Protein AF-A0A7N0V3J0-F1 (afdb_monomer)

InterPro domains:
  IPR001005 SANT/Myb domain [PF00249] (17-64)
  IPR001005 SANT/Myb domain [PS50090] (10-66)
  IPR001005 SANT/Myb domain [SM00717] (14-68)
  IPR001005 SANT/Myb domain [cd00167] (17-66)
  IPR009057 Homedomain-like superfamily [SSF46689] (18-73)
  IPR044636 Transcription factor RADIALIS-like [PTHR43952] (4-89)

Foldseek 3Di:
DDDDDPDPPPPPPPPVDQDPVLVVQLVVLCVVCVPPDPVVSLVSSCVSSPVPDDSVRSVVVVVVVVVVVVCVVVVVDDDPPPPPPPDDDDDPPDDDDDDDPDDDDYDD

Organism: Kalanchoe fedtschenkoi (NCBI:txid63787)

Solvent-accessible surface area (backbone atoms only — not comparable to full-atom values): 7380 Å² total; per-residue (Å²): 136,82,88,81,82,84,75,79,79,76,69,77,74,82,73,80,76,77,48,74,69,56,47,51,47,49,54,54,34,48,70,74,37,66,91,47,60,73,80,60,28,44,57,55,36,32,60,71,58,62,72,80,55,52,58,68,58,53,52,51,52,50,50,52,52,51,53,51,51,51,34,52,76,69,62,73,49,86,73,76,89,71,78,73,77,86,74,81,90,87,87,87,83,81,79,76,83,90,80,78,92,78,85,82,82,86,90,134

pLDDT: mean 73.41, std 17.58, range [37.44, 93.0]

Mean predicted aligned error: 16.68 Å

Nearest PDB structures (foldseek):
  6sgb-assembly1_FI  TM=2.437E-01  e=9.526E+00  Trypanosoma brucei brucei
  2l3y-assembly1_A  TM=2.112E-01  e=8.946E+00  Mus musculus

Secondary structure (DSSP, 8-state):
----------------PPPHHHHHHHHHHHHHHTTS-HHHHHHHHHHHHTSSS-HHHHHHHHHHHHHHHHHHHTT-S----------S------PPP-----------

Sequence (108 aa):
MSSSNNSNSATPSRTTTWTREEDKRFEEALALYIDQDPSTRWDNVVRQMGESKTVEEVIHHYQLLVDDVNNIEAGRISLPDYVDDDTDEALSTSSPPSNSNDKCRGGK

Radius of gyration: 30.21 Å; Cα contacts (8 Å, |Δi|>4): 34; chains: 1; bounding box: 75×40×93 Å

Structure (m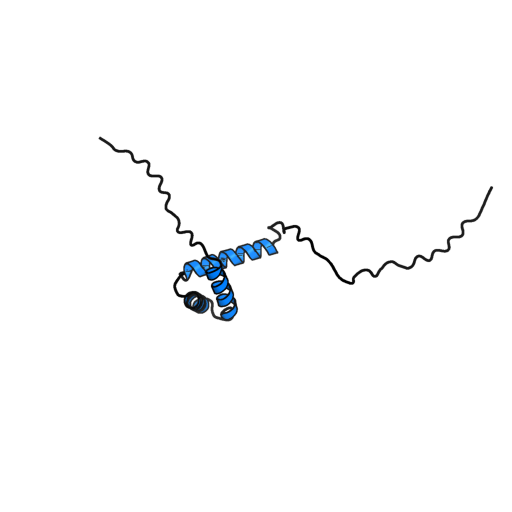mCIF, N/CA/C/O backbone):
data_AF-A0A7N0V3J0-F1
#
_entry.id   AF-A0A7N0V3J0-F1
#
loop_
_atom_site.group_PDB
_atom_site.id
_atom_site.type_symbol
_atom_site.label_atom_id
_atom_site.label_alt_id
_atom_site.label_comp_id
_atom_site.label_asym_id
_atom_site.label_entity_id
_atom_site.label_seq_id
_atom_site.pdbx_PDB_ins_code
_atom_site.Cartn_x
_atom_site.Cartn_y
_atom_site.Cartn_z
_atom_site.occupancy
_atom_site.B_iso_or_equiv
_atom_site.auth_seq_id
_atom_site.auth_comp_id
_atom_site.auth_asym_id
_atom_site.auth_atom_id
_atom_site.pdbx_PDB_model_num
ATOM 1 N N . MET A 1 1 ? -51.470 12.850 16.958 1.00 37.59 1 MET A N 1
ATOM 2 C CA . MET A 1 1 ? -51.262 11.613 16.182 1.00 37.59 1 MET A CA 1
ATOM 3 C C . MET A 1 1 ? -50.211 11.903 15.128 1.00 37.59 1 MET A C 1
ATOM 5 O O . MET A 1 1 ? -50.373 12.865 14.395 1.00 37.59 1 MET A O 1
ATOM 9 N N . SER A 1 2 ? -49.155 11.091 15.148 1.00 37.44 2 SER A N 1
ATOM 10 C CA . SER A 1 2 ? -48.131 10.879 14.115 1.00 37.44 2 SER A CA 1
ATOM 11 C C . S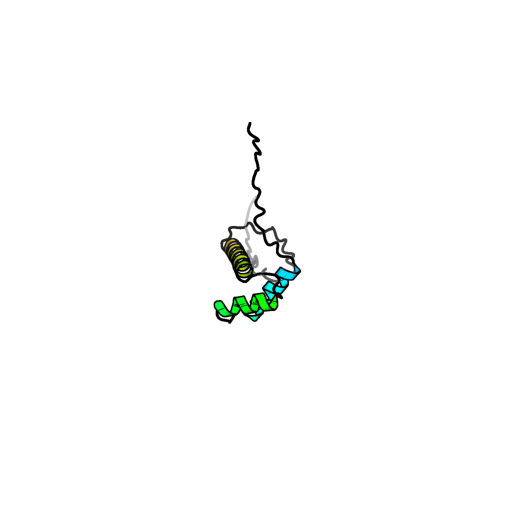ER A 1 2 ? -47.185 12.030 13.752 1.00 37.44 2 SER A C 1
ATOM 13 O O . SER A 1 2 ? -47.478 12.885 12.923 1.00 37.44 2 SER A O 1
ATOM 15 N N . SER A 1 3 ? -45.989 11.951 14.338 1.00 41.44 3 SER A N 1
ATOM 16 C CA . SER A 1 3 ? -44.735 12.459 13.785 1.00 41.44 3 SER A CA 1
ATOM 17 C C . SER A 1 3 ? -44.384 11.692 12.506 1.00 41.44 3 SER A C 1
ATOM 19 O O . SER A 1 3 ? -44.435 10.464 12.513 1.00 41.44 3 SER A O 1
ATOM 21 N N . SER A 1 4 ? -43.943 12.386 11.459 1.00 47.84 4 SER A N 1
ATOM 22 C CA . SER A 1 4 ? -43.255 11.761 10.324 1.00 47.84 4 SER A CA 1
ATOM 23 C C . SER A 1 4 ? -41.910 12.451 10.136 1.00 47.84 4 SER A C 1
ATOM 25 O O . SER A 1 4 ? -41.799 13.450 9.431 1.00 47.84 4 SER A O 1
ATOM 27 N N . ASN A 1 5 ? -40.889 11.924 10.812 1.00 59.34 5 ASN A N 1
ATOM 28 C CA . ASN A 1 5 ? -39.498 12.248 10.526 1.00 59.34 5 ASN A CA 1
ATOM 29 C C . ASN A 1 5 ? -39.095 11.490 9.260 1.00 59.34 5 ASN A C 1
ATOM 31 O O . ASN A 1 5 ? -38.952 10.269 9.289 1.00 59.34 5 ASN A O 1
ATOM 35 N N . ASN A 1 6 ? -38.903 12.207 8.154 1.00 62.19 6 ASN A N 1
ATOM 36 C CA . ASN A 1 6 ? -38.186 11.673 7.002 1.00 62.19 6 ASN A CA 1
ATOM 37 C C . ASN A 1 6 ? -36.682 11.735 7.298 1.00 62.19 6 ASN A C 1
ATOM 39 O O . ASN A 1 6 ? -35.990 12.675 6.907 1.00 62.19 6 ASN A O 1
ATOM 43 N N . SER A 1 7 ? -36.189 10.768 8.066 1.00 52.97 7 SER A N 1
ATOM 44 C CA . SER A 1 7 ? -34.759 10.584 8.285 1.00 52.97 7 SER A CA 1
ATOM 45 C C . SER A 1 7 ? -34.170 9.896 7.056 1.00 52.97 7 SER A C 1
ATOM 47 O O . SER A 1 7 ? -34.173 8.671 6.964 1.00 52.97 7 SER A O 1
ATOM 49 N N . ASN A 1 8 ? -33.651 10.687 6.112 1.00 58.09 8 ASN A N 1
ATOM 50 C CA . ASN A 1 8 ? -32.630 10.205 5.186 1.00 58.09 8 ASN A CA 1
ATOM 51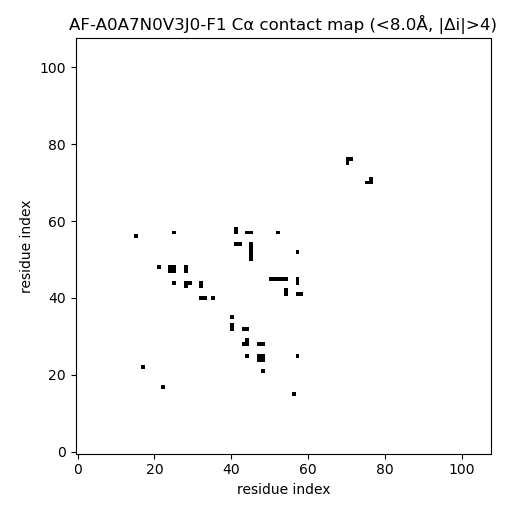 C C . ASN A 1 8 ? -31.445 9.730 6.038 1.00 58.09 8 ASN A C 1
ATOM 53 O O . ASN A 1 8 ? -30.640 10.540 6.496 1.00 58.09 8 ASN A O 1
ATOM 57 N N . SER A 1 9 ? -31.367 8.423 6.286 1.00 49.34 9 SER A N 1
ATOM 58 C CA . SER A 1 9 ? -30.184 7.769 6.838 1.00 49.34 9 SER A CA 1
ATOM 59 C C . SER A 1 9 ? -29.047 7.881 5.826 1.00 49.34 9 SER A C 1
ATOM 61 O O . SER A 1 9 ? -28.774 6.954 5.072 1.00 49.34 9 SER A O 1
ATOM 63 N N . ALA A 1 10 ? -28.364 9.024 5.811 1.00 55.00 10 ALA A N 1
ATOM 64 C CA . ALA A 1 10 ? -26.973 9.071 5.405 1.00 55.00 10 ALA A CA 1
ATOM 65 C C . ALA A 1 10 ? -26.189 8.362 6.512 1.00 55.00 10 ALA A C 1
ATOM 67 O O . ALA A 1 10 ? -25.698 8.984 7.450 1.00 55.00 10 ALA A O 1
ATOM 68 N N . THR A 1 11 ? -26.144 7.032 6.452 1.00 53.31 11 THR A N 1
ATOM 69 C CA . THR A 1 11 ? -25.093 6.296 7.141 1.00 53.31 11 THR A CA 1
ATOM 70 C C . THR A 1 11 ? -23.785 6.815 6.555 1.00 53.31 11 THR A C 1
ATOM 72 O O . THR A 1 11 ? -23.591 6.649 5.347 1.00 53.31 11 THR A O 1
ATOM 75 N N . PRO A 1 12 ? -22.892 7.458 7.325 1.00 52.66 12 PRO A N 1
ATOM 76 C CA . PRO A 1 12 ? -21.537 7.617 6.850 1.00 52.66 12 PRO A CA 1
ATOM 77 C C . PRO A 1 12 ? -20.994 6.194 6.745 1.00 52.66 12 PRO A C 1
ATOM 79 O O . PRO A 1 12 ? -20.661 5.569 7.752 1.00 52.66 12 PRO A O 1
ATOM 82 N N . SER A 1 13 ? -20.953 5.640 5.531 1.00 53.91 13 SER A N 1
ATOM 83 C CA . SER A 1 13 ? -19.955 4.626 5.225 1.00 53.91 13 SER A CA 1
ATOM 84 C C . SER A 1 13 ? -18.658 5.236 5.731 1.00 53.91 13 SER A C 1
ATOM 86 O O . SER A 1 13 ? -18.293 6.316 5.263 1.00 53.91 13 SER A O 1
ATOM 88 N N . ARG A 1 14 ? -18.052 4.651 6.769 1.00 57.78 14 ARG A N 1
ATOM 89 C CA . ARG A 1 14 ? -16.730 5.053 7.250 1.00 57.78 14 ARG A CA 1
ATOM 90 C C . ARG A 1 14 ? -15.787 4.784 6.083 1.00 57.78 14 ARG A C 1
ATOM 92 O O . ARG A 1 14 ? -15.220 3.708 5.980 1.00 57.78 14 ARG A O 1
ATOM 99 N N . THR A 1 15 ? -15.727 5.711 5.133 1.00 61.19 15 THR A N 1
ATOM 100 C CA . THR A 1 15 ? -14.709 5.747 4.104 1.00 61.19 15 THR A CA 1
ATOM 101 C C . THR A 1 15 ? -13.451 6.024 4.893 1.00 61.19 15 THR A C 1
ATOM 103 O O . THR A 1 15 ? -13.236 7.146 5.353 1.00 61.19 15 THR A O 1
ATOM 106 N N . THR A 1 16 ? -12.707 4.968 5.188 1.00 67.56 16 THR A N 1
ATOM 107 C CA . THR A 1 16 ? -11.413 5.080 5.835 1.00 67.56 16 THR A CA 1
ATOM 108 C C . THR A 1 16 ? -10.507 5.804 4.857 1.00 67.56 16 THR A C 1
ATOM 110 O O . THR A 1 16 ? -9.974 5.222 3.918 1.00 67.56 16 THR A O 1
ATOM 113 N N . THR A 1 17 ? -10.425 7.120 5.023 1.00 81.12 17 THR A N 1
ATOM 114 C CA . THR A 1 17 ? -9.527 7.967 4.253 1.00 81.12 17 THR A CA 1
ATOM 115 C C . THR A 1 17 ? -8.105 7.613 4.663 1.00 81.12 17 THR A C 1
ATOM 117 O O . THR A 1 17 ? -7.783 7.618 5.854 1.00 81.12 17 THR A O 1
ATOM 120 N N . TRP A 1 18 ? -7.276 7.278 3.683 1.00 87.19 18 TRP A N 1
ATOM 121 C CA . TRP A 1 18 ? -5.852 7.049 3.870 1.00 87.19 18 TRP A CA 1
ATOM 122 C C . TRP A 1 18 ? -5.124 8.386 3.819 1.00 87.19 18 TRP A C 1
ATOM 124 O O . TRP A 1 18 ? -5.282 9.145 2.860 1.00 87.19 18 TRP A O 1
ATOM 134 N N . THR A 1 19 ? -4.362 8.715 4.863 1.00 89.81 19 THR A N 1
ATOM 135 C CA . THR A 1 19 ? -3.453 9.865 4.790 1.00 89.81 19 THR A CA 1
ATOM 136 C C . THR A 1 19 ? -2.212 9.497 3.988 1.00 89.81 19 THR A C 1
ATOM 138 O O . THR A 1 19 ? -1.864 8.325 3.849 1.00 89.81 19 THR A O 1
ATOM 141 N N . ARG A 1 20 ? -1.494 10.507 3.494 1.00 89.31 20 ARG A N 1
ATOM 142 C CA . ARG A 1 20 ? -0.254 10.294 2.739 1.00 89.31 20 ARG A CA 1
ATOM 143 C C . ARG A 1 20 ? 0.808 9.555 3.561 1.00 89.31 20 ARG A C 1
ATOM 145 O O . ARG A 1 20 ? 1.598 8.793 3.018 1.00 89.31 20 ARG A O 1
ATOM 152 N N . GLU A 1 21 ? 0.842 9.788 4.869 1.00 90.75 21 GLU A N 1
ATOM 153 C CA . GLU A 1 21 ? 1.755 9.110 5.788 1.00 90.75 21 GLU A CA 1
ATOM 154 C C . GLU A 1 21 ? 1.360 7.647 6.017 1.00 90.75 21 GLU A C 1
ATOM 156 O O . GLU A 1 21 ? 2.242 6.796 6.121 1.00 90.75 21 GLU A O 1
ATOM 161 N N . GLU A 1 22 ? 0.059 7.350 6.104 1.00 90.94 22 GLU A N 1
ATOM 162 C CA . GLU A 1 22 ? -0.447 5.975 6.207 1.00 90.94 22 GLU A CA 1
ATOM 163 C C . GLU A 1 22 ? -0.155 5.188 4.930 1.00 90.94 22 GLU A C 1
ATOM 165 O O . GLU A 1 22 ? 0.357 4.074 5.006 1.00 90.94 22 GLU A O 1
ATOM 170 N N . ASP A 1 23 ? -0.426 5.798 3.777 1.00 90.88 23 ASP A N 1
ATOM 171 C CA . ASP A 1 23 ? -0.210 5.217 2.454 1.00 90.88 23 ASP A CA 1
ATOM 172 C C . ASP A 1 23 ? 1.274 4.908 2.222 1.00 90.88 23 ASP A C 1
ATOM 174 O O . ASP A 1 23 ? 1.645 3.774 1.927 1.00 90.88 23 ASP A O 1
ATOM 178 N N . LYS A 1 24 ? 2.154 5.865 2.543 1.00 91.56 24 LYS A N 1
ATOM 179 C CA . LYS A 1 24 ? 3.605 5.658 2.489 1.00 91.56 24 LYS A CA 1
ATOM 180 C C . LYS A 1 24 ? 4.066 4.488 3.366 1.00 91.56 24 LYS A C 1
ATOM 182 O O . LYS A 1 24 ? 4.868 3.667 2.929 1.00 91.56 24 LYS A O 1
ATOM 187 N N . ARG A 1 25 ? 3.589 4.397 4.613 1.00 92.62 25 ARG A N 1
ATOM 188 C CA . ARG A 1 25 ? 3.955 3.282 5.510 1.00 92.62 25 ARG A CA 1
ATOM 189 C C . ARG A 1 25 ? 3.434 1.944 5.001 1.00 92.62 25 ARG A C 1
ATOM 191 O O . ARG A 1 25 ? 4.084 0.924 5.211 1.00 92.62 25 ARG A O 1
ATOM 198 N N . PHE A 1 26 ? 2.268 1.945 4.370 1.00 92.19 26 PHE A N 1
ATOM 199 C CA . PHE A 1 26 ? 1.702 0.762 3.743 1.00 92.19 26 PHE A CA 1
ATOM 200 C C . PHE A 1 26 ? 2.539 0.297 2.550 1.00 92.19 26 PHE A C 1
ATOM 202 O O . PHE A 1 26 ? 2.889 -0.880 2.505 1.00 92.19 26 PHE A O 1
ATOM 209 N N . GLU A 1 27 ? 2.949 1.196 1.653 1.00 92.69 27 GLU A N 1
ATOM 210 C CA . GLU A 1 27 ? 3.855 0.871 0.543 1.00 92.69 27 GLU A CA 1
ATOM 211 C C . GLU A 1 27 ? 5.201 0.320 1.041 1.00 92.69 27 GLU A C 1
ATOM 213 O O . GLU A 1 27 ? 5.668 -0.719 0.569 1.00 92.69 27 GLU A O 1
ATOM 218 N N . GLU A 1 28 ? 5.799 0.965 2.049 1.00 92.94 28 GLU A N 1
ATOM 219 C CA . GLU A 1 28 ? 7.030 0.489 2.691 1.00 92.94 28 GLU A CA 1
ATOM 220 C C . GLU A 1 28 ? 6.843 -0.916 3.289 1.00 92.94 28 GLU A C 1
ATOM 222 O O . GLU A 1 28 ? 7.690 -1.792 3.112 1.00 92.94 28 GLU A O 1
ATOM 227 N N . ALA A 1 29 ? 5.721 -1.164 3.969 1.00 93.00 29 ALA A N 1
ATOM 228 C CA . ALA A 1 29 ? 5.414 -2.471 4.539 1.00 93.00 29 ALA A CA 1
ATOM 229 C C . ALA A 1 29 ? 5.199 -3.542 3.457 1.00 93.00 29 ALA A C 1
ATOM 231 O O . ALA A 1 29 ? 5.677 -4.667 3.609 1.00 93.00 29 ALA A O 1
ATOM 232 N N . LEU A 1 30 ? 4.524 -3.210 2.353 1.00 92.19 30 LEU A N 1
ATOM 233 C CA . LEU A 1 30 ? 4.363 -4.118 1.218 1.00 92.19 30 LEU A CA 1
ATOM 234 C C . LEU A 1 30 ? 5.714 -4.505 0.614 1.00 92.19 30 LEU A C 1
ATOM 236 O O . LEU A 1 30 ? 5.930 -5.685 0.346 1.00 92.19 30 LEU A O 1
ATOM 240 N N . ALA A 1 31 ? 6.630 -3.546 0.458 1.00 91.00 31 ALA A N 1
ATOM 241 C CA . ALA A 1 31 ? 7.968 -3.802 -0.067 1.00 91.00 31 ALA A CA 1
ATOM 242 C C . ALA A 1 31 ? 8.784 -4.751 0.831 1.00 91.00 31 ALA A C 1
ATOM 244 O O . ALA A 1 31 ? 9.547 -5.573 0.330 1.00 91.00 31 ALA A O 1
ATOM 245 N N . LEU A 1 32 ? 8.606 -4.672 2.153 1.00 92.00 32 LEU A N 1
ATOM 246 C CA . LEU A 1 32 ? 9.314 -5.524 3.115 1.00 92.00 32 LEU A CA 1
ATOM 247 C C . LEU A 1 32 ? 8.765 -6.954 3.190 1.00 92.00 32 LEU A C 1
ATOM 249 O O . LEU A 1 32 ? 9.515 -7.883 3.488 1.00 92.00 32 LEU A O 1
ATOM 253 N N . TYR A 1 33 ? 7.461 -7.135 2.968 1.00 91.44 33 TYR A N 1
ATOM 254 C CA . TYR A 1 33 ? 6.769 -8.404 3.211 1.00 91.44 33 TYR A CA 1
ATOM 255 C C . TYR A 1 33 ? 6.211 -9.059 1.938 1.00 91.44 33 TYR A C 1
ATOM 257 O O . TYR A 1 33 ? 5.350 -9.934 2.032 1.00 91.44 33 TYR A O 1
ATOM 265 N N . ILE A 1 34 ? 6.688 -8.667 0.752 1.00 87.38 34 ILE A N 1
ATOM 266 C CA . ILE A 1 34 ? 6.177 -9.178 -0.530 1.00 87.38 34 ILE A CA 1
ATOM 267 C C . ILE A 1 34 ? 6.374 -10.693 -0.703 1.00 87.38 34 ILE A C 1
ATOM 269 O O . ILE A 1 34 ? 5.487 -11.352 -1.239 1.00 87.38 34 ILE A O 1
ATOM 273 N N . ASP A 1 35 ? 7.473 -11.239 -0.174 1.00 88.38 35 ASP A N 1
ATOM 274 C CA . ASP A 1 35 ? 7.841 -12.659 -0.283 1.00 88.38 35 ASP A CA 1
ATOM 275 C C . ASP A 1 35 ? 7.196 -13.552 0.794 1.00 88.38 35 ASP A C 1
ATOM 277 O O . ASP A 1 35 ? 7.440 -14.759 0.837 1.00 88.38 35 ASP A O 1
ATOM 281 N N . GLN A 1 36 ? 6.407 -12.979 1.708 1.00 89.94 36 GLN A N 1
ATOM 282 C CA . GLN A 1 36 ? 5.764 -13.738 2.781 1.00 89.94 36 GLN A CA 1
ATOM 283 C C . GLN A 1 36 ? 4.422 -14.329 2.354 1.00 89.94 36 GLN A C 1
ATOM 285 O O . GLN A 1 36 ? 3.715 -13.778 1.509 1.00 89.94 36 GLN A O 1
ATOM 290 N N . ASP A 1 37 ? 4.028 -15.413 3.025 1.00 89.69 37 ASP A N 1
ATOM 291 C CA . ASP A 1 37 ? 2.706 -16.003 2.850 1.00 89.69 37 ASP A CA 1
ATOM 292 C C . ASP A 1 37 ? 1.590 -14.965 3.066 1.00 89.69 37 ASP A C 1
ATOM 294 O O . ASP A 1 37 ? 1.647 -14.191 4.031 1.00 89.69 37 ASP A O 1
ATOM 298 N N . PRO A 1 38 ? 0.530 -14.970 2.234 1.00 79.81 38 PRO A N 1
ATOM 299 C CA . PRO A 1 38 ? -0.505 -13.938 2.255 1.00 79.81 38 PRO A CA 1
ATOM 300 C C . PRO A 1 38 ? -1.151 -13.749 3.629 1.00 79.81 38 PRO A C 1
ATOM 302 O O . PRO A 1 38 ? -1.406 -12.622 4.036 1.00 79.81 38 PRO A O 1
ATOM 305 N N . SER A 1 39 ? -1.388 -14.836 4.370 1.00 82.06 39 SER A N 1
ATOM 306 C CA . SER A 1 39 ? -2.001 -14.777 5.702 1.00 82.06 39 SER A CA 1
ATOM 307 C C . SER A 1 39 ? -1.125 -14.066 6.732 1.00 82.06 39 SER A C 1
ATOM 309 O O . SER A 1 39 ? -1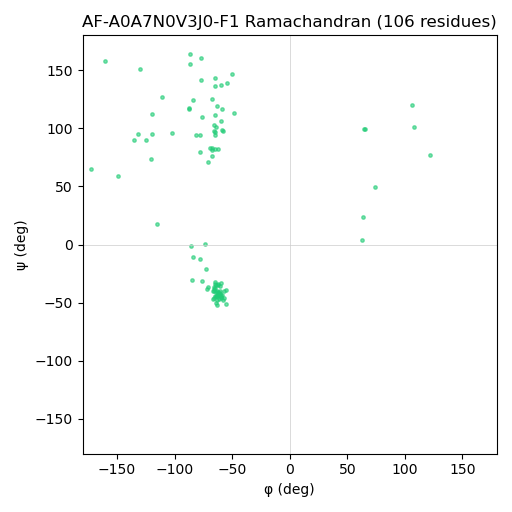.636 -13.332 7.568 1.00 82.06 39 SER A O 1
ATOM 311 N N . THR A 1 40 ? 0.191 -14.273 6.677 1.00 87.56 40 THR A N 1
ATOM 312 C CA . THR A 1 40 ? 1.148 -13.696 7.633 1.00 87.56 40 THR A CA 1
ATOM 313 C C . THR A 1 40 ? 1.567 -12.288 7.219 1.00 87.56 40 THR A C 1
ATOM 315 O O . THR A 1 40 ? 1.804 -11.433 8.074 1.00 87.56 40 THR A O 1
ATOM 318 N N . ARG A 1 41 ? 1.593 -12.020 5.909 1.00 92.81 41 ARG A N 1
ATOM 319 C CA . ARG A 1 41 ? 1.916 -10.714 5.336 1.00 92.81 41 ARG A CA 1
ATOM 320 C C . ARG A 1 41 ? 1.017 -9.614 5.888 1.00 92.81 41 ARG A C 1
ATOM 322 O O . ARG A 1 41 ? 1.522 -8.597 6.351 1.00 92.81 41 ARG A O 1
ATOM 329 N N . TRP A 1 42 ? -0.301 -9.807 5.850 1.00 91.19 42 TRP A N 1
ATOM 330 C CA . TRP A 1 42 ? -1.245 -8.756 6.242 1.00 91.19 42 TRP A CA 1
ATOM 331 C C . TRP A 1 42 ? -1.149 -8.375 7.715 1.00 91.19 42 TRP A C 1
ATOM 333 O O . TRP A 1 42 ? -1.218 -7.194 8.048 1.00 91.19 42 TRP A O 1
ATOM 343 N N . ASP A 1 43 ? -0.913 -9.359 8.576 1.00 91.19 43 ASP A N 1
ATOM 344 C CA . ASP A 1 43 ? -0.714 -9.142 10.007 1.00 91.19 43 ASP A CA 1
ATOM 345 C C . ASP A 1 43 ? 0.547 -8.295 10.265 1.00 91.19 43 ASP A C 1
ATOM 347 O O . ASP A 1 43 ? 0.520 -7.295 10.985 1.00 91.19 43 ASP A O 1
ATOM 351 N N . ASN A 1 44 ? 1.643 -8.613 9.566 1.00 90.88 44 ASN A N 1
ATOM 352 C CA . ASN A 1 44 ? 2.886 -7.844 9.633 1.00 90.88 44 ASN A CA 1
ATOM 353 C C . ASN A 1 44 ? 2.743 -6.419 9.074 1.00 90.88 44 ASN A C 1
ATOM 355 O O . ASN A 1 44 ? 3.331 -5.491 9.635 1.00 90.88 44 ASN A O 1
ATOM 359 N N . VAL A 1 45 ? 1.950 -6.227 8.014 1.00 91.25 45 VAL A N 1
ATOM 360 C CA . VAL A 1 45 ? 1.655 -4.898 7.451 1.00 91.25 45 VAL A CA 1
ATOM 361 C C . VAL A 1 45 ? 0.885 -4.044 8.459 1.00 91.25 45 VAL A C 1
ATOM 363 O O . VAL A 1 45 ? 1.319 -2.935 8.766 1.00 91.25 45 VAL A O 1
ATOM 366 N N . VAL A 1 46 ? -0.196 -4.564 9.049 1.00 91.12 46 VAL A N 1
ATOM 367 C CA . VAL A 1 46 ? -0.965 -3.840 10.080 1.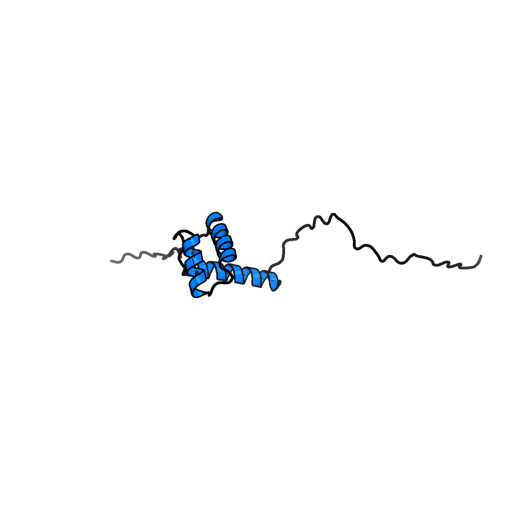00 91.12 46 VAL A CA 1
ATOM 368 C C . VAL A 1 46 ? -0.096 -3.509 11.293 1.00 91.12 46 VAL A C 1
ATOM 370 O O . VAL A 1 46 ? -0.156 -2.395 11.823 1.00 91.12 46 VAL A O 1
ATOM 373 N N . ARG A 1 47 ? 0.775 -4.438 11.703 1.00 90.31 47 ARG A N 1
ATOM 374 C CA . ARG A 1 47 ? 1.722 -4.207 12.798 1.00 90.31 47 ARG A CA 1
ATOM 375 C C . ARG A 1 47 ? 2.709 -3.084 12.478 1.00 90.31 47 ARG A C 1
ATOM 377 O O . ARG A 1 47 ? 2.974 -2.253 13.342 1.00 90.31 47 ARG A O 1
ATOM 384 N N . GLN A 1 48 ? 3.220 -3.026 11.248 1.00 89.44 48 GLN A N 1
ATOM 385 C CA . GLN A 1 48 ? 4.107 -1.950 10.794 1.00 89.44 48 GLN A CA 1
ATOM 386 C C . GLN A 1 48 ? 3.394 -0.588 10.762 1.00 89.44 48 GLN A C 1
ATOM 388 O O . GLN A 1 48 ? 4.007 0.445 11.026 1.00 89.44 48 GLN A O 1
ATOM 393 N N . MET A 1 49 ? 2.091 -0.585 10.479 1.00 86.31 49 MET A N 1
ATOM 394 C CA . MET A 1 49 ? 1.259 0.618 10.461 1.00 86.31 49 MET A CA 1
ATOM 395 C C . MET A 1 49 ? 0.850 1.127 11.854 1.00 86.31 49 MET A C 1
ATOM 397 O O . MET A 1 49 ? 0.373 2.257 11.964 1.00 86.31 49 MET A O 1
ATOM 401 N N . GLY A 1 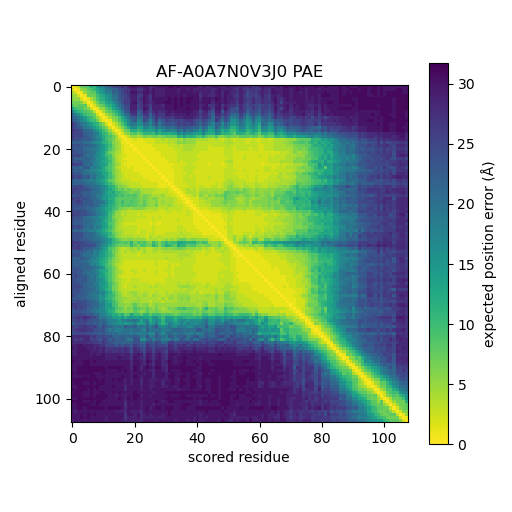50 ? 1.052 0.338 12.914 1.00 80.00 50 GLY A N 1
ATOM 402 C CA . GLY A 1 50 ? 0.806 0.756 14.297 1.00 80.00 50 GLY A CA 1
ATOM 403 C C . GLY A 1 50 ? -0.676 0.831 14.678 1.00 80.00 50 GLY A C 1
ATOM 404 O O . GLY A 1 50 ? -1.111 1.849 15.209 1.00 80.00 50 GLY A O 1
ATOM 405 N N . GLU A 1 51 ? -1.451 -0.222 14.382 1.00 73.38 51 GLU A N 1
ATOM 406 C CA . GLU A 1 51 ? -2.864 -0.421 14.797 1.00 73.38 51 GLU A CA 1
ATOM 407 C C . GLU A 1 51 ? -3.887 0.612 14.281 1.00 73.38 51 GLU A C 1
ATOM 409 O O . GLU A 1 51 ? -5.068 0.540 14.613 1.00 73.38 51 GLU A O 1
ATOM 414 N N . SER A 1 52 ? -3.478 1.563 13.437 1.00 77.69 52 SER A N 1
ATOM 415 C CA . SER A 1 52 ? -4.378 2.618 12.941 1.00 77.69 52 SER A CA 1
ATOM 416 C C . SER A 1 52 ? -5.403 2.119 11.912 1.00 77.69 52 SER A C 1
ATOM 418 O O . SER A 1 52 ? -6.433 2.763 11.718 1.00 77.69 52 SER A O 1
ATOM 420 N N . LYS A 1 53 ? -5.127 0.980 11.265 1.00 86.38 53 LYS A N 1
ATOM 421 C CA . LYS A 1 53 ? -5.978 0.330 10.259 1.00 86.38 53 LYS A CA 1
ATOM 422 C C . LYS A 1 53 ? -6.166 -1.145 10.593 1.00 86.38 53 LYS A C 1
ATOM 424 O O . LYS A 1 53 ? -5.271 -1.760 11.174 1.00 86.38 53 LYS A O 1
ATOM 429 N N . THR A 1 54 ? -7.295 -1.721 10.196 1.00 89.75 54 THR A N 1
ATOM 430 C CA . THR A 1 54 ? -7.532 -3.167 10.327 1.00 89.75 54 THR A CA 1
ATOM 431 C C . THR A 1 54 ? -6.983 -3.946 9.131 1.00 89.75 54 THR A C 1
ATOM 433 O O . THR A 1 54 ? -6.713 -3.382 8.069 1.00 89.75 54 THR A O 1
ATOM 436 N N . VAL A 1 55 ? -6.836 -5.267 9.283 1.00 89.62 55 VAL A N 1
ATOM 437 C CA . VAL A 1 55 ? -6.399 -6.161 8.196 1.00 89.62 55 VAL A CA 1
ATOM 438 C C . VAL A 1 55 ? -7.327 -6.043 6.986 1.00 89.62 55 VAL A C 1
ATOM 440 O O . VAL A 1 55 ? -6.862 -5.990 5.850 1.00 89.62 55 VAL A O 1
ATOM 443 N N . GLU A 1 56 ? -8.635 -5.942 7.216 1.00 89.56 56 GLU A N 1
ATOM 444 C CA . GLU A 1 56 ? -9.635 -5.809 6.157 1.00 89.56 56 GLU A CA 1
ATOM 445 C C . GLU A 1 56 ? -9.468 -4.500 5.378 1.00 89.56 56 GLU A C 1
ATOM 447 O O . GLU A 1 56 ? -9.558 -4.501 4.152 1.00 89.56 56 GLU A O 1
ATOM 452 N N . GLU A 1 57 ? -9.182 -3.393 6.069 1.00 90.12 57 GLU A N 1
ATOM 453 C CA . GLU A 1 57 ? -8.944 -2.091 5.435 1.00 90.12 57 GLU A CA 1
ATOM 454 C C . GLU A 1 57 ? -7.668 -2.097 4.589 1.00 90.12 57 GLU A C 1
ATOM 456 O O . GLU A 1 57 ? -7.658 -1.555 3.484 1.00 90.12 57 GLU A O 1
ATOM 461 N N . VAL A 1 58 ? -6.611 -2.751 5.077 1.00 90.06 58 VAL A N 1
ATOM 462 C CA . 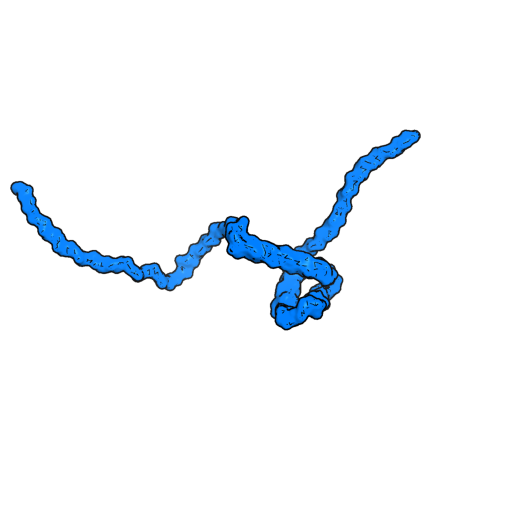VAL A 1 58 ? -5.340 -2.928 4.358 1.00 90.06 58 VAL A CA 1
ATOM 463 C C . VAL A 1 58 ? -5.530 -3.782 3.101 1.00 90.06 58 VAL A C 1
ATOM 465 O O . VAL A 1 58 ? -5.035 -3.425 2.033 1.00 90.06 58 VAL A O 1
ATOM 468 N N . ILE A 1 59 ? -6.275 -4.888 3.199 1.00 90.38 59 ILE A N 1
ATOM 469 C CA . ILE A 1 59 ? -6.577 -5.752 2.048 1.00 90.38 59 ILE A CA 1
ATOM 470 C C . ILE A 1 59 ? -7.413 -4.997 1.013 1.00 90.38 59 ILE A C 1
ATOM 472 O O . ILE A 1 59 ? -7.120 -5.070 -0.178 1.00 90.38 59 ILE A O 1
ATOM 476 N N . HIS A 1 60 ? -8.436 -4.262 1.453 1.00 91.12 60 HIS A N 1
ATOM 477 C CA . HIS A 1 60 ? -9.275 -3.471 0.557 1.00 91.12 60 HIS A CA 1
ATOM 478 C C . HIS A 1 60 ? -8.464 -2.389 -0.169 1.00 91.12 60 HIS A C 1
ATOM 480 O O . HIS A 1 60 ? -8.592 -2.229 -1.379 1.00 91.12 60 HIS A O 1
ATOM 486 N N . HIS A 1 61 ? -7.580 -1.686 0.544 1.00 91.25 61 HIS A N 1
ATOM 487 C CA . HIS A 1 61 ? -6.700 -0.681 -0.060 1.00 91.25 61 HIS A CA 1
ATOM 488 C C . HIS A 1 61 ? -5.748 -1.291 -1.093 1.00 91.25 61 HIS A C 1
ATOM 490 O O . HIS A 1 61 ? -5.593 -0.762 -2.190 1.00 91.25 61 HIS A O 1
ATOM 496 N N . TYR A 1 62 ? -5.189 -2.468 -0.798 1.00 91.56 62 TYR A N 1
ATOM 497 C CA . TYR A 1 62 ? -4.387 -3.214 -1.766 1.00 91.56 62 TYR A CA 1
ATOM 498 C C . TYR A 1 62 ? -5.175 -3.609 -3.021 1.00 91.56 62 TYR A C 1
ATOM 500 O O . TYR A 1 62 ? -4.644 -3.519 -4.123 1.00 91.56 62 TYR A O 1
ATOM 508 N N . GLN A 1 63 ? -6.428 -4.047 -2.877 1.00 91.69 63 GLN A N 1
ATOM 509 C CA . GLN A 1 63 ? -7.268 -4.401 -4.025 1.00 91.69 63 GLN A CA 1
ATOM 510 C C . GLN A 1 63 ? -7.504 -3.199 -4.939 1.00 91.69 63 GLN A C 1
ATOM 512 O O . GLN A 1 63 ? -7.360 -3.334 -6.150 1.00 91.69 63 GLN A O 1
ATOM 517 N N . LEU A 1 64 ? -7.782 -2.025 -4.364 1.00 89.00 64 LEU A N 1
ATOM 518 C CA . LEU A 1 64 ? -7.916 -0.789 -5.135 1.00 89.00 64 LEU A CA 1
ATOM 519 C C . LEU A 1 64 ? -6.629 -0.453 -5.892 1.00 89.00 64 LEU A C 1
ATOM 521 O O . LEU A 1 64 ? -6.695 -0.139 -7.074 1.00 89.00 64 LEU A O 1
ATOM 525 N N . LEU A 1 65 ? -5.466 -0.577 -5.242 1.00 88.94 65 LEU A N 1
ATOM 526 C CA . LEU A 1 65 ? -4.170 -0.354 -5.888 1.00 88.94 65 LEU A CA 1
ATOM 527 C C . LEU A 1 65 ? -3.949 -1.308 -7.073 1.00 88.94 65 LEU A C 1
ATOM 529 O O . LEU A 1 65 ? -3.518 -0.881 -8.141 1.00 88.94 65 LEU A O 1
ATOM 533 N N . VAL A 1 66 ? -4.256 -2.596 -6.896 1.00 89.56 66 VAL A N 1
ATOM 534 C CA . VAL A 1 66 ? -4.137 -3.607 -7.958 1.00 89.56 66 VAL A CA 1
ATOM 535 C C . VAL A 1 66 ? -5.080 -3.301 -9.118 1.00 89.56 66 VAL A C 1
ATOM 537 O O . VAL A 1 66 ? -4.667 -3.378 -10.274 1.00 89.56 66 VAL A O 1
ATOM 540 N N . ASP A 1 67 ? -6.328 -2.935 -8.834 1.00 88.31 67 ASP A N 1
ATOM 541 C CA . ASP A 1 67 ? -7.297 -2.568 -9.865 1.00 88.31 67 ASP A CA 1
ATOM 542 C C . ASP A 1 67 ? -6.857 -1.323 -10.646 1.00 88.31 67 ASP A C 1
ATOM 544 O O . ASP A 1 67 ? -6.992 -1.295 -11.872 1.00 88.31 67 ASP A O 1
ATOM 548 N N . ASP A 1 68 ? -6.286 -0.321 -9.975 1.00 86.12 68 ASP A N 1
ATOM 549 C CA . ASP A 1 68 ? -5.761 0.884 -10.622 1.00 86.12 68 ASP A CA 1
ATOM 550 C C . ASP A 1 68 ? -4.600 0.549 -11.570 1.00 86.12 68 ASP A C 1
ATOM 552 O O . ASP A 1 68 ? -4.636 0.916 -12.747 1.00 86.12 68 ASP A O 1
ATOM 556 N N . VAL A 1 69 ? -3.627 -0.248 -11.108 1.00 88.19 69 VAL A N 1
ATOM 557 C CA . VAL A 1 69 ? -2.510 -0.738 -11.938 1.00 88.19 69 VAL A CA 1
ATOM 558 C C . VAL A 1 69 ? -3.030 -1.516 -13.146 1.00 88.19 69 VAL A C 1
ATOM 560 O O . VAL A 1 69 ? -2.653 -1.223 -14.280 1.00 88.19 69 VAL A O 1
ATOM 563 N N . ASN A 1 70 ? -3.967 -2.442 -12.933 1.00 86.69 70 ASN A N 1
ATOM 564 C CA . ASN A 1 70 ? -4.566 -3.225 -14.012 1.00 86.69 70 ASN A CA 1
ATOM 565 C C . ASN A 1 70 ? -5.285 -2.341 -15.042 1.00 86.69 70 ASN A C 1
ATOM 567 O O . ASN A 1 70 ? -5.289 -2.644 -16.236 1.00 86.69 70 ASN A O 1
ATOM 571 N N . ASN A 1 71 ? -5.927 -1.256 -14.604 1.00 83.44 71 ASN A N 1
ATOM 572 C CA . ASN A 1 71 ? -6.599 -0.320 -15.501 1.00 83.44 71 ASN A CA 1
ATOM 573 C C . ASN A 1 71 ? -5.606 0.505 -16.327 1.00 83.44 71 ASN A C 1
ATOM 575 O O . ASN A 1 71 ? -5.872 0.745 -17.510 1.00 83.44 71 ASN A O 1
ATOM 579 N N . ILE A 1 72 ? -4.468 0.891 -15.741 1.00 80.88 72 ILE A N 1
ATOM 580 C CA . ILE A 1 72 ? -3.365 1.548 -16.455 1.00 80.88 72 ILE A CA 1
ATOM 581 C C . ILE A 1 72 ? -2.792 0.599 -17.515 1.00 80.88 72 ILE A C 1
ATOM 583 O O . ILE A 1 72 ? -2.741 0.955 -18.692 1.00 80.88 72 ILE A O 1
ATOM 587 N N . GLU A 1 73 ? -2.433 -0.630 -17.132 1.00 81.88 73 GLU A N 1
ATOM 588 C CA . GLU A 1 73 ? -1.828 -1.624 -18.033 1.00 81.88 73 GLU A CA 1
ATOM 589 C C . GLU A 1 73 ? -2.771 -2.060 -19.160 1.00 81.88 73 GLU A C 1
ATOM 591 O O . GLU A 1 73 ? -2.347 -2.281 -20.294 1.00 81.88 73 GLU A O 1
ATOM 596 N N . ALA A 1 74 ? -4.073 -2.135 -18.878 1.00 83.62 74 ALA A N 1
ATOM 597 C CA . ALA A 1 74 ? -5.089 -2.431 -19.882 1.00 83.62 74 ALA A CA 1
ATOM 598 C C . ALA A 1 74 ? -5.366 -1.255 -20.842 1.00 83.62 74 ALA A C 1
ATOM 600 O O . ALA A 1 74 ? -6.247 -1.376 -21.698 1.00 83.62 74 ALA A O 1
ATOM 601 N N . GLY A 1 75 ? -4.675 -0.115 -20.693 1.00 75.50 75 GLY A N 1
ATOM 602 C CA . GLY A 1 75 ? -4.887 1.089 -21.499 1.00 75.50 75 GLY A CA 1
ATOM 603 C C . GLY A 1 75 ? -6.279 1.698 -21.319 1.00 75.50 75 GLY A C 1
ATOM 604 O O . GLY A 1 75 ? -6.787 2.364 -22.220 1.00 75.50 75 GLY A O 1
ATOM 605 N N . ARG A 1 76 ? -6.940 1.431 -20.181 1.00 74.38 76 ARG A N 1
ATOM 606 C CA . ARG A 1 76 ? -8.298 1.925 -19.884 1.00 74.38 76 ARG A CA 1
ATOM 607 C C . ARG A 1 76 ? -8.307 3.338 -19.319 1.00 74.38 76 ARG A C 1
ATOM 609 O O . ARG A 1 76 ? -9.376 3.936 -19.217 1.00 74.38 76 ARG A O 1
ATOM 616 N N . ILE A 1 77 ? -7.138 3.861 -18.966 1.00 64.94 77 ILE A N 1
ATOM 617 C CA . ILE A 1 77 ? -6.957 5.234 -18.512 1.00 64.94 77 ILE A CA 1
ATOM 618 C C . ILE A 1 77 ? -6.186 5.981 -19.597 1.00 64.94 77 ILE A C 1
ATOM 620 O O . ILE A 1 77 ? -5.132 5.529 -20.042 1.00 64.94 77 ILE A O 1
ATOM 624 N N . SER A 1 78 ? -6.718 7.120 -20.041 1.00 70.12 78 SER A N 1
ATOM 625 C CA . SER A 1 78 ? -5.969 8.042 -20.890 1.00 70.12 78 SER A CA 1
ATOM 626 C C . SER A 1 78 ? -4.798 8.587 -20.079 1.00 70.12 78 SER A C 1
ATOM 628 O O . SER A 1 78 ? -5.019 9.319 -19.111 1.00 70.12 78 SER A O 1
ATOM 630 N N . LEU A 1 79 ? -3.575 8.215 -20.450 1.00 65.31 79 LEU A N 1
ATOM 631 C CA . LEU A 1 79 ? -2.385 8.794 -19.842 1.00 65.31 79 LEU A CA 1
ATOM 632 C C . LEU A 1 79 ? -2.398 10.315 -20.083 1.00 65.31 79 LEU A C 1
ATOM 634 O O . LEU A 1 79 ? -2.755 10.747 -21.185 1.00 65.31 79 LEU A O 1
ATOM 638 N N . PRO A 1 80 ? -2.061 11.136 -19.073 1.00 73.75 80 PRO A N 1
ATOM 639 C CA . PRO A 1 80 ? -1.731 12.535 -19.291 1.00 73.75 80 PRO A CA 1
ATOM 640 C C . PRO A 1 80 ? -0.697 12.660 -20.409 1.00 73.75 80 PRO A C 1
ATOM 642 O O . PRO A 1 80 ? 0.161 11.789 -20.553 1.00 73.75 80 PRO A O 1
ATOM 645 N N . ASP A 1 81 ? -0.775 13.746 -21.173 1.00 71.00 81 ASP A N 1
ATOM 646 C CA . ASP A 1 81 ? 0.277 14.140 -22.108 1.00 71.00 81 ASP A CA 1
ATOM 647 C C . ASP A 1 81 ? 1.496 14.541 -21.261 1.00 71.00 81 ASP A C 1
ATOM 649 O O . ASP A 1 81 ? 1.666 15.698 -20.864 1.00 71.00 81 ASP A O 1
ATOM 653 N N . TYR A 1 82 ? 2.255 13.535 -20.822 1.00 68.38 82 TYR A N 1
ATOM 654 C CA . TYR A 1 82 ? 3.536 13.733 -20.178 1.00 68.38 82 TYR A CA 1
ATOM 655 C C . TYR A 1 82 ? 4.417 14.309 -21.266 1.00 68.38 82 TYR A C 1
ATOM 657 O O . TYR A 1 82 ? 4.814 13.604 -22.184 1.00 68.38 82 TYR A O 1
ATOM 665 N N . VAL A 1 83 ? 4.639 15.620 -21.203 1.00 66.44 83 VAL A N 1
ATOM 666 C CA . VAL A 1 83 ? 5.666 16.255 -22.015 1.00 66.44 83 VAL A CA 1
ATOM 667 C C . VAL A 1 83 ? 6.978 15.587 -21.633 1.00 66.44 83 VAL A C 1
ATOM 669 O O . VAL A 1 83 ? 7.555 15.871 -20.584 1.00 66.44 83 VAL A O 1
ATOM 672 N N . ASP A 1 84 ? 7.390 14.624 -22.446 1.00 57.06 84 ASP A N 1
ATOM 673 C CA . ASP A 1 84 ? 8.740 14.114 -22.423 1.00 57.06 84 ASP A CA 1
ATOM 674 C C . ASP A 1 84 ? 9.626 15.324 -22.730 1.00 57.06 84 ASP A C 1
ATOM 676 O O . ASP A 1 84 ? 9.646 15.855 -23.844 1.00 57.06 84 ASP A O 1
ATOM 680 N N . ASP A 1 85 ? 10.317 15.834 -21.712 1.00 58.56 85 ASP A N 1
ATOM 681 C CA . ASP A 1 85 ? 11.503 16.651 -21.942 1.00 58.56 85 ASP A CA 1
ATOM 682 C C . ASP A 1 85 ? 12.585 15.682 -22.446 1.00 58.56 85 ASP A C 1
ATOM 684 O O . ASP A 1 85 ? 13.499 15.299 -21.723 1.00 58.56 85 ASP A O 1
ATOM 688 N N . ASP A 1 86 ? 12.404 15.197 -23.680 1.00 55.94 86 ASP A N 1
ATOM 689 C CA . ASP A 1 86 ? 13.377 14.430 -24.453 1.00 55.94 86 ASP A CA 1
ATOM 690 C C . ASP A 1 86 ? 14.551 15.362 -24.798 1.00 55.94 86 ASP A C 1
ATOM 692 O O . ASP A 1 86 ? 14.708 15.876 -25.909 1.00 55.94 86 ASP A O 1
ATOM 696 N N . THR A 1 87 ? 15.394 15.601 -23.802 1.00 56.53 87 THR A N 1
ATOM 697 C CA . THR A 1 87 ? 16.815 15.884 -23.975 1.00 56.53 87 THR A CA 1
ATOM 698 C C . THR A 1 87 ? 17.528 14.765 -23.203 1.00 56.53 87 THR A C 1
ATOM 700 O O . THR A 1 87 ? 17.317 14.632 -22.008 1.00 56.53 87 THR A O 1
ATOM 703 N N . ASP A 1 88 ? 18.259 13.817 -23.796 1.00 52.69 88 ASP A N 1
ATOM 704 C CA . ASP A 1 88 ? 19.184 13.874 -24.922 1.00 52.69 88 ASP A CA 1
ATOM 705 C C . ASP A 1 88 ? 19.445 12.490 -25.579 1.00 52.69 88 ASP A C 1
ATOM 707 O O . ASP A 1 88 ? 19.315 11.441 -24.961 1.00 52.69 88 ASP A O 1
ATOM 711 N N . GLU A 1 89 ? 19.882 12.544 -26.845 1.00 56.56 89 GLU A N 1
ATOM 712 C CA . GLU A 1 89 ? 20.779 11.591 -27.531 1.00 56.56 89 GLU A CA 1
ATOM 713 C C . GLU A 1 89 ? 20.354 10.123 -27.773 1.00 56.56 89 GLU A C 1
ATOM 715 O O . GLU A 1 89 ? 20.641 9.192 -27.025 1.00 56.56 89 GLU A O 1
ATOM 720 N N . ALA A 1 90 ? 19.902 9.929 -29.018 1.00 54.66 90 ALA A N 1
ATOM 721 C CA . ALA A 1 90 ? 20.556 9.070 -30.020 1.00 54.66 90 ALA A CA 1
ATOM 722 C C . ALA A 1 90 ? 19.686 7.939 -30.580 1.00 54.66 90 ALA A C 1
ATOM 724 O O . ALA A 1 90 ? 19.930 6.769 -30.321 1.00 54.66 90 ALA A O 1
ATOM 725 N N . LEU A 1 91 ? 18.769 8.291 -31.489 1.00 50.03 91 LEU A N 1
ATOM 726 C CA . LEU A 1 91 ? 18.278 7.416 -32.567 1.00 50.03 91 LEU A CA 1
ATOM 727 C C . LEU A 1 91 ? 17.895 8.266 -33.798 1.00 50.03 91 LEU A C 1
ATOM 729 O O . LEU A 1 91 ? 16.771 8.262 -34.282 1.00 50.03 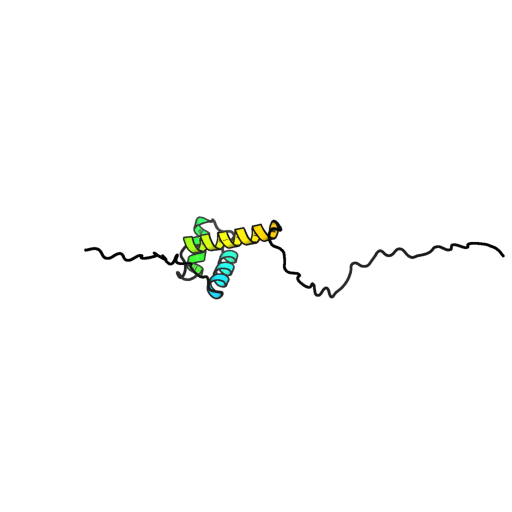91 LEU A O 1
ATOM 733 N N . SER A 1 92 ? 18.860 9.018 -34.337 1.00 49.81 92 SER A N 1
ATOM 734 C CA . SER A 1 92 ? 18.798 9.555 -35.707 1.00 49.81 92 SER A CA 1
ATOM 735 C C . SER A 1 92 ? 19.986 9.042 -36.514 1.00 49.81 92 SER A C 1
ATOM 737 O O . SER A 1 92 ? 20.939 9.751 -36.815 1.00 49.81 92 SER A O 1
ATOM 739 N N . THR A 1 93 ? 19.921 7.766 -36.882 1.00 49.78 93 THR A N 1
ATOM 740 C CA . THR A 1 93 ? 20.725 7.196 -37.967 1.00 49.78 93 THR A CA 1
ATOM 741 C C . THR A 1 93 ? 19.818 6.321 -38.823 1.00 49.78 93 THR A C 1
ATOM 743 O O . THR A 1 93 ? 19.643 5.133 -38.567 1.00 49.78 93 THR A O 1
ATOM 746 N N . SER A 1 94 ? 19.216 6.929 -39.844 1.00 48.22 94 SER A N 1
ATOM 747 C CA . SER A 1 94 ? 19.145 6.354 -41.196 1.00 48.22 94 SER A CA 1
ATOM 748 C C . SER A 1 94 ? 18.555 7.364 -42.189 1.00 48.22 94 SER A C 1
ATOM 750 O O . SER A 1 94 ? 17.510 7.147 -42.790 1.00 48.22 94 SER A O 1
ATOM 752 N N . SER A 1 95 ? 19.262 8.470 -42.424 1.00 55.34 95 SER A N 1
ATOM 753 C CA . SER A 1 95 ? 19.172 9.112 -43.741 1.00 55.34 95 SER A CA 1
ATOM 754 C C . SER A 1 95 ? 20.215 8.441 -44.635 1.00 55.34 95 SER A C 1
ATOM 756 O O . SER A 1 95 ? 21.404 8.536 -44.319 1.00 55.34 95 SER A O 1
ATOM 758 N N . PRO A 1 96 ? 19.842 7.739 -45.721 1.00 59.47 96 PRO A N 1
ATOM 759 C CA . PRO A 1 96 ? 20.836 7.297 -46.687 1.00 59.47 96 P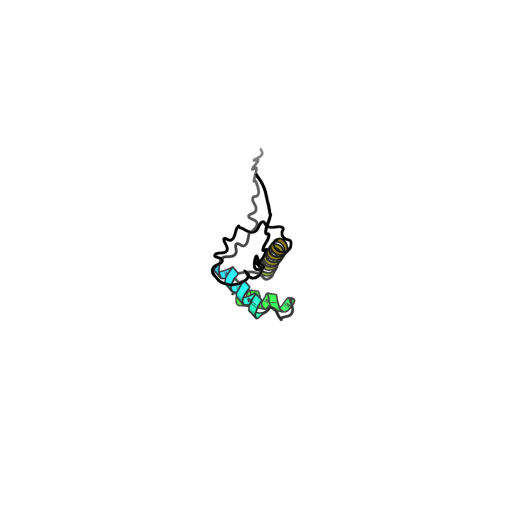RO A CA 1
ATOM 760 C C . PRO A 1 96 ? 21.473 8.530 -47.355 1.00 59.47 96 PRO A C 1
ATOM 762 O O . PRO A 1 96 ? 20.780 9.524 -47.597 1.00 59.47 96 PRO A O 1
ATOM 765 N N . PRO A 1 97 ? 22.783 8.505 -47.662 1.00 50.25 97 PRO A N 1
ATOM 766 C CA . PRO A 1 97 ? 23.424 9.597 -48.376 1.00 50.25 97 PRO A CA 1
ATOM 767 C C . PRO A 1 97 ? 22.803 9.717 -49.771 1.00 50.25 97 PRO A C 1
ATOM 769 O O . PRO A 1 97 ? 22.855 8.787 -50.575 1.00 50.25 97 PRO A O 1
ATOM 772 N N . SER A 1 98 ? 22.212 10.877 -50.053 1.00 53.06 98 SER A N 1
ATOM 773 C CA . SER A 1 98 ? 21.749 11.238 -51.389 1.00 53.06 98 SER A CA 1
ATOM 774 C C . SER A 1 98 ? 22.964 11.358 -52.312 1.00 53.06 98 SER A C 1
ATOM 776 O O . SER A 1 98 ? 23.657 12.373 -52.320 1.00 53.06 98 SER A O 1
ATOM 778 N N . ASN A 1 99 ? 23.255 10.295 -53.061 1.00 53.75 99 ASN A N 1
ATOM 779 C CA . ASN A 1 99 ? 24.080 10.363 -54.258 1.00 53.75 99 ASN A CA 1
ATOM 780 C C . ASN A 1 99 ? 23.231 9.895 -55.443 1.00 53.75 99 ASN A C 1
ATOM 782 O O . ASN A 1 99 ? 23.099 8.700 -55.699 1.00 53.75 99 ASN A O 1
ATOM 786 N N . SER A 1 100 ? 22.626 10.853 -56.144 1.00 51.84 100 SER A N 1
ATOM 787 C CA . SER A 1 100 ? 22.056 10.641 -57.473 1.00 51.84 100 SER A CA 1
ATOM 788 C C . SER A 1 100 ? 22.524 11.745 -58.406 1.00 51.84 100 SER A C 1
ATOM 790 O O . SER A 1 100 ? 22.020 12.863 -58.462 1.00 51.84 100 SER A O 1
ATOM 792 N N . ASN A 1 101 ? 23.588 11.401 -59.109 1.00 57.50 101 ASN A N 1
ATOM 793 C CA . ASN A 1 101 ? 24.060 12.025 -60.325 1.00 57.50 101 ASN A CA 1
ATOM 794 C C . ASN A 1 101 ? 23.069 11.763 -61.475 1.00 57.50 101 ASN A C 1
ATOM 796 O O . ASN A 1 101 ? 23.309 10.887 -62.305 1.00 57.50 101 ASN A O 1
ATOM 800 N N . ASP A 1 102 ? 22.007 12.571 -61.561 1.00 59.34 102 ASP A N 1
ATOM 801 C CA . ASP A 1 102 ? 21.075 12.593 -62.696 1.00 59.34 102 ASP A CA 1
ATOM 802 C C . ASP A 1 102 ? 21.347 13.780 -63.626 1.00 59.34 102 ASP A C 1
ATOM 804 O O . ASP A 1 102 ? 20.909 14.917 -63.452 1.00 59.34 102 ASP A O 1
ATOM 808 N N . LYS A 1 103 ? 22.118 13.477 -64.668 1.00 58.94 103 LYS A N 1
ATOM 809 C CA . LYS A 1 103 ? 22.376 14.324 -65.829 1.00 58.94 103 LYS A CA 1
ATOM 810 C C . LYS A 1 103 ? 21.209 14.195 -66.814 1.00 58.94 103 LYS A C 1
ATOM 812 O O . LYS A 1 103 ? 21.244 13.326 -67.683 1.00 58.94 103 LYS A O 1
ATOM 817 N N . CYS A 1 104 ? 20.220 15.085 -66.754 1.00 51.16 104 CYS A N 1
ATOM 818 C CA . CYS A 1 104 ? 19.214 15.212 -67.817 1.00 51.16 104 CYS A CA 1
ATOM 819 C C . CYS A 1 104 ? 19.692 16.189 -68.911 1.00 51.16 104 CYS A C 1
ATOM 821 O O . CYS A 1 104 ? 19.944 17.366 -68.666 1.00 51.16 104 CYS A O 1
ATOM 823 N N . ARG A 1 105 ? 19.857 15.671 -70.135 1.00 49.88 105 ARG A N 1
ATOM 824 C CA . ARG A 1 105 ? 20.205 16.404 -71.367 1.00 49.88 105 ARG A CA 1
ATOM 825 C C . ARG A 1 105 ? 18.990 17.157 -71.943 1.00 49.88 105 ARG A C 1
ATOM 827 O O . ARG A 1 105 ? 17.945 16.544 -72.102 1.00 49.88 105 ARG A O 1
ATOM 834 N N . GLY A 1 106 ? 19.223 18.372 -72.458 1.00 41.34 106 GLY A N 1
ATOM 835 C CA . GLY A 1 106 ? 18.779 18.774 -73.806 1.00 41.34 106 GLY A CA 1
ATOM 836 C C . GLY A 1 106 ? 17.597 19.747 -73.962 1.00 41.34 106 GLY A C 1
ATOM 837 O O . GLY A 1 106 ? 16.461 19.392 -73.685 1.00 41.34 106 GLY A O 1
ATOM 838 N N . GLY A 1 107 ? 17.879 20.897 -74.595 1.00 47.03 107 GLY A N 1
ATOM 839 C CA . GLY A 1 107 ? 17.100 21.391 -75.742 1.00 47.03 107 GLY A CA 1
ATOM 840 C C . GLY A 1 107 ? 16.173 22.595 -75.538 1.00 47.03 107 GLY A C 1
ATOM 841 O O . GLY A 1 107 ? 15.014 22.417 -75.171 1.00 47.03 107 GLY A O 1
ATOM 842 N N . LYS A 1 108 ? 16.620 23.786 -75.961 1.00 41.66 108 LYS A N 1
ATOM 843 C CA . LYS A 1 108 ? 15.976 24.506 -77.073 1.00 41.66 108 LYS A CA 1
ATOM 844 C C . LYS A 1 108 ? 16.937 25.478 -77.746 1.00 41.66 108 LYS A C 1
ATOM 846 O O . LYS A 1 108 ? 17.799 26.019 -77.024 1.00 41.66 108 LYS A O 1
#